Protein AF-A0A1H0CSK5-F1 (afdb_monomer)

Sequence (149 aa):
MRAISSGPFVVPRTTEGTEPEPTFLFVSLNNPTDKERTVTVILFRAPISFVCVPPTTTVPPPQPSTEAELGRATVTLVDHESFVVAFASSTPTPLFDQNDILRLVVQGGVANPNKSDGIQVSVVGRQAGTVTQEPTMFFRHKDFIETKA

Nearest PDB structures (foldseek):
  8hee-assembly1_N  TM=3.733E-01  e=8.055E-02  Foot-and-mouth disease virus
  6aks-assembly1_C  TM=3.751E-01  e=1.720E-01  Coxsackievirus A10
  4gwm-assembly1_B  TM=4.875E-01  e=1.209E+00  Homo sapiens
  1opo-assembly1_C  TM=2.390E-01  e=7.424E-01  Carnation mottle virus
  6mrl-assembly1_A  TM=2.437E-01  e=3.383E+00  Cucumber leaf spot virus

Radius of gyration: 16.84 Å; Cα contacts (8 Å, |Δi|>4): 337; chains: 1; bounding box: 35×41×45 Å

pLDDT: mean 81.16, std 14.82, range [47.88, 97.94]

Secondary structure (DSSP, 8-state):
-EEEEPPPEEPP--TT-S--PPEEEEEEEE--SSS-EEEEEEEEEEPP------TTPPPPPPPP---EEEEEEEEEE-TT-EEEEEEEE-TTS-SS-TT-EEEEEEEESBPPTTS-SSBEEEEEEEETT-SS---SEEE-GGG-EEEE-

Solvent-accessible surface area (backbone atoms only — not comparable to full-atom values): 8682 Å² total; per-residue (Å²): 114,50,27,36,28,49,63,80,41,70,41,74,76,79,87,77,84,71,84,67,80,34,48,35,40,37,38,41,38,35,25,85,41,94,51,73,37,46,34,37,42,36,38,29,38,47,60,83,80,90,71,93,67,61,98,86,57,85,77,75,80,83,73,93,66,70,64,43,82,61,48,76,50,78,50,74,39,49,55,68,35,73,52,74,50,71,51,65,19,46,84,96,67,54,62,61,55,65,85,39,35,33,32,46,36,41,30,40,42,48,29,50,51,92,47,83,71,38,33,43,43,32,39,37,33,37,68,39,88,55,90,70,82,63,65,72,36,79,43,52,41,65,66,33,44,83,45,89,107

Mean predicted aligned error: 7.84 Å

Structure (mmCIF, N/CA/C/O backbone):
data_AF-A0A1H0CSK5-F1
#
_entry.id   AF-A0A1H0CSK5-F1
#
loop_
_atom_site.group_PDB
_atom_site.id
_atom_site.type_symbol
_atom_site.label_atom_id
_atom_site.label_alt_id
_atom_site.label_comp_id
_atom_site.label_asym_id
_atom_site.label_entity_id
_atom_site.label_seq_id
_atom_site.pdbx_PDB_ins_code
_atom_site.Cartn_x
_atom_site.Cartn_y
_atom_site.Cartn_z
_atom_site.occupancy
_atom_site.B_iso_or_equiv
_atom_site.auth_seq_id
_atom_site.auth_comp_id
_atom_site.auth_asym_id
_atom_site.auth_atom_id
_atom_site.pdbx_PDB_model_num
ATOM 1 N N . MET A 1 1 ? 5.295 -2.895 18.094 1.00 72.56 1 MET A N 1
ATOM 2 C CA . MET A 1 1 ? 4.416 -2.167 17.148 1.00 72.56 1 MET A CA 1
ATOM 3 C C . MET A 1 1 ? 3.871 -3.189 16.154 1.00 72.56 1 MET A C 1
ATOM 5 O O . MET A 1 1 ? 4.610 -4.115 15.849 1.00 72.56 1 MET A O 1
ATOM 9 N N . ARG A 1 2 ? 2.600 -3.114 15.726 1.00 88.38 2 ARG A N 1
ATOM 10 C CA . ARG A 1 2 ? 2.050 -4.074 14.746 1.00 88.38 2 ARG A CA 1
ATOM 11 C C . ARG A 1 2 ? 2.480 -3.677 13.332 1.00 88.38 2 ARG A C 1
ATOM 13 O O . ARG A 1 2 ? 2.564 -2.483 13.051 1.00 88.38 2 ARG A O 1
ATOM 20 N N . ALA A 1 3 ? 2.720 -4.663 12.473 1.00 93.62 3 ALA A N 1
ATOM 21 C CA . ALA A 1 3 ? 2.954 -4.466 11.051 1.00 93.62 3 ALA A CA 1
ATOM 22 C C . ALA A 1 3 ? 2.172 -5.492 10.220 1.00 93.62 3 ALA A C 1
ATOM 24 O O . ALA A 1 3 ? 1.958 -6.627 10.651 1.00 93.62 3 ALA A O 1
ATOM 25 N N . ILE A 1 4 ? 1.738 -5.074 9.036 1.00 95.12 4 ILE A N 1
ATOM 26 C CA . ILE A 1 4 ? 1.206 -5.948 7.994 1.00 95.12 4 ILE A CA 1
ATOM 27 C C . ILE A 1 4 ? 2.013 -5.747 6.713 1.00 95.12 4 ILE A C 1
ATOM 29 O O . ILE A 1 4 ? 2.504 -4.649 6.446 1.00 95.12 4 ILE A O 1
ATOM 33 N N . SER A 1 5 ? 2.157 -6.802 5.919 1.00 94.62 5 SER A N 1
ATOM 34 C CA . SER A 1 5 ? 2.883 -6.783 4.650 1.00 94.62 5 SER A CA 1
ATOM 35 C C . SER A 1 5 ? 2.025 -7.359 3.541 1.00 94.62 5 SER A C 1
ATOM 37 O O . SER A 1 5 ? 1.334 -8.356 3.747 1.00 94.62 5 SER A O 1
ATOM 39 N N . SER A 1 6 ? 2.111 -6.777 2.350 1.00 92.81 6 SER A N 1
ATOM 40 C CA . SER A 1 6 ? 1.685 -7.474 1.141 1.00 92.81 6 SER A CA 1
ATOM 41 C C . SER A 1 6 ? 2.623 -8.661 0.879 1.00 92.81 6 SER A C 1
ATOM 43 O O . SER A 1 6 ? 3.757 -8.695 1.376 1.00 92.81 6 SER A O 1
ATOM 45 N N . GLY A 1 7 ? 2.185 -9.609 0.050 1.00 88.62 7 GLY A N 1
ATOM 46 C CA . GLY A 1 7 ? 3.131 -10.438 -0.699 1.00 88.62 7 GLY A CA 1
ATOM 47 C C . GLY A 1 7 ? 3.948 -9.591 -1.691 1.00 88.62 7 GLY A C 1
ATOM 48 O O . GLY A 1 7 ? 3.610 -8.422 -1.917 1.00 88.62 7 GLY A O 1
ATOM 49 N N . PRO A 1 8 ? 5.020 -10.149 -2.280 1.00 88.50 8 PRO A N 1
ATOM 50 C CA . PRO A 1 8 ? 5.704 -9.504 -3.393 1.00 88.50 8 PRO A CA 1
ATOM 51 C C . PRO A 1 8 ? 4.754 -9.382 -4.588 1.00 88.50 8 PRO A C 1
ATOM 53 O O . PRO A 1 8 ? 3.970 -10.294 -4.862 1.00 88.50 8 PRO A O 1
ATOM 56 N N . PHE A 1 9 ? 4.834 -8.272 -5.311 1.00 86.38 9 PHE A N 1
ATOM 57 C CA . PHE A 1 9 ? 4.005 -8.029 -6.481 1.00 86.38 9 PHE A CA 1
ATOM 58 C C . PHE A 1 9 ? 4.780 -7.333 -7.594 1.00 86.38 9 PHE A C 1
ATOM 60 O O . PHE A 1 9 ? 5.670 -6.527 -7.339 1.00 86.38 9 PHE A O 1
ATOM 67 N N . VAL A 1 10 ? 4.447 -7.667 -8.838 1.00 81.75 10 VAL A N 1
ATOM 68 C CA . VAL A 1 10 ? 5.085 -7.089 -10.026 1.00 81.75 10 VAL A CA 1
ATOM 69 C C . VAL A 1 10 ? 4.360 -5.808 -10.406 1.00 81.75 10 VAL A C 1
ATOM 71 O O . VAL A 1 10 ? 3.129 -5.761 -10.372 1.00 81.75 10 VAL A O 1
ATOM 74 N N . VAL A 1 11 ? 5.116 -4.781 -10.782 1.00 78.25 11 VAL A N 1
ATOM 75 C CA . VAL A 1 11 ? 4.556 -3.555 -11.351 1.00 78.25 11 VAL A CA 1
ATOM 76 C C . VAL A 1 11 ? 3.918 -3.878 -12.711 1.00 78.25 11 VAL A C 1
ATOM 78 O O . VAL A 1 11 ? 4.609 -4.367 -13.604 1.00 78.25 11 VAL A O 1
ATOM 81 N N . PRO A 1 12 ? 2.607 -3.656 -12.905 1.00 67.38 12 PRO A N 1
ATOM 82 C CA . PRO A 1 12 ? 1.950 -4.054 -14.147 1.00 67.38 12 PRO A CA 1
ATOM 83 C C . PRO A 1 12 ? 2.474 -3.298 -15.374 1.00 67.38 12 PRO A C 1
ATOM 85 O O . PRO A 1 12 ? 2.788 -2.111 -15.294 1.00 67.38 12 PRO A O 1
ATOM 88 N N . ARG A 1 13 ? 2.520 -3.992 -16.519 1.00 66.00 13 ARG A N 1
ATOM 89 C CA . ARG A 1 13 ? 3.034 -3.493 -17.804 1.00 66.00 13 ARG A CA 1
ATOM 90 C C . ARG A 1 13 ? 1.946 -3.517 -18.877 1.00 66.00 13 ARG A C 1
ATOM 92 O O . ARG A 1 13 ? 1.285 -4.539 -19.047 1.00 66.00 13 ARG A O 1
ATOM 99 N N . THR A 1 14 ? 1.808 -2.444 -19.655 1.00 59.34 14 THR A N 1
ATOM 100 C CA . THR A 1 14 ? 1.002 -2.460 -20.888 1.00 59.34 14 THR A CA 1
ATOM 101 C C . THR A 1 14 ? 1.697 -3.242 -21.993 1.00 59.34 14 THR A C 1
ATOM 103 O O . THR A 1 14 ? 2.873 -3.026 -22.285 1.00 59.34 14 THR A O 1
ATOM 106 N N . THR A 1 15 ? 0.944 -4.100 -22.676 1.00 54.78 15 THR A N 1
ATOM 107 C CA . THR A 1 15 ? 1.399 -4.825 -23.870 1.00 54.78 15 THR A CA 1
ATOM 108 C C . THR A 1 15 ? 1.501 -3.947 -25.120 1.00 54.78 15 THR A C 1
ATOM 110 O O . THR A 1 15 ? 2.100 -4.375 -26.099 1.00 54.78 15 THR A O 1
ATOM 113 N N . GLU A 1 16 ? 0.941 -2.731 -25.108 1.00 56.84 16 GLU A N 1
ATOM 114 C CA . GLU A 1 16 ? 0.764 -1.905 -26.315 1.00 56.84 16 GLU A CA 1
ATOM 115 C C . GLU A 1 16 ? 2.007 -1.127 -26.781 1.00 56.84 16 GLU A C 1
ATOM 117 O O . GLU A 1 16 ? 1.966 -0.498 -27.829 1.00 56.84 16 GLU A O 1
ATOM 122 N N . GLY A 1 17 ? 3.146 -1.214 -26.088 1.00 48.41 17 GLY A N 1
ATOM 123 C CA . GLY A 1 17 ? 4.458 -0.831 -26.641 1.00 48.41 17 GLY A CA 1
ATOM 124 C C . GLY A 1 17 ? 4.696 0.652 -26.977 1.00 48.41 17 GLY A C 1
ATOM 125 O O . GLY A 1 17 ? 5.840 1.017 -27.231 1.00 48.41 17 GLY A O 1
ATOM 126 N N . THR A 1 18 ? 3.684 1.520 -26.940 1.00 52.47 18 THR A N 1
ATOM 127 C CA . THR A 1 18 ? 3.817 2.962 -27.195 1.00 52.47 18 THR A CA 1
ATOM 128 C C . THR A 1 18 ? 3.395 3.762 -25.958 1.00 52.47 18 THR A C 1
ATOM 130 O O . THR A 1 18 ? 2.243 4.161 -25.863 1.00 52.47 18 THR A O 1
ATOM 133 N N . GLU A 1 19 ? 4.350 3.915 -25.024 1.00 54.66 19 GLU A N 1
ATOM 134 C CA . GLU A 1 19 ? 4.437 4.819 -23.844 1.00 54.66 19 GLU A CA 1
ATOM 135 C C . GLU A 1 19 ? 3.168 5.043 -22.995 1.00 54.66 19 GLU A C 1
ATOM 137 O O . GLU A 1 19 ? 2.199 5.657 -23.446 1.00 54.66 19 GLU A O 1
ATOM 142 N N . PRO A 1 20 ? 3.198 4.647 -21.706 1.00 53.75 20 PRO A N 1
ATOM 143 C CA . PRO A 1 20 ? 3.413 5.686 -20.680 1.00 53.75 20 PRO A CA 1
ATOM 144 C C . PRO A 1 20 ? 4.179 5.261 -19.399 1.00 53.75 20 PRO A C 1
ATOM 146 O O . PRO A 1 20 ? 3.908 4.213 -18.806 1.00 53.75 20 PRO A O 1
ATOM 149 N N . GLU A 1 21 ? 5.021 6.166 -18.889 1.00 55.31 21 GLU A N 1
ATOM 150 C CA . GLU A 1 21 ? 5.281 6.391 -17.448 1.00 55.31 21 GLU A CA 1
ATOM 151 C C . GLU A 1 21 ? 4.447 7.616 -16.984 1.00 55.31 21 GLU A C 1
ATOM 153 O O . GLU A 1 21 ? 4.158 8.465 -17.832 1.00 55.31 21 GLU A O 1
ATOM 158 N N . PRO A 1 22 ? 4.042 7.830 -15.707 1.00 55.00 22 PRO A N 1
ATOM 159 C CA . PRO A 1 22 ? 4.441 7.174 -14.453 1.00 55.00 22 PRO A CA 1
ATOM 160 C C . PRO A 1 22 ? 3.472 6.105 -13.915 1.00 55.00 22 PRO A C 1
ATOM 162 O O . PRO A 1 22 ? 2.256 6.178 -14.093 1.00 55.00 22 PRO A O 1
ATOM 165 N N . THR A 1 23 ? 3.990 5.145 -13.150 1.00 72.12 23 THR A N 1
ATOM 166 C CA . THR A 1 23 ? 3.155 4.187 -12.409 1.00 72.12 23 THR A CA 1
ATOM 167 C C . THR A 1 23 ? 2.886 4.705 -11.000 1.00 72.12 23 THR A C 1
ATOM 169 O O . THR A 1 23 ? 3.806 5.070 -10.266 1.00 72.12 23 THR A O 1
ATOM 172 N N . PHE A 1 24 ? 1.610 4.745 -10.626 1.00 79.94 24 PHE A N 1
ATOM 173 C CA . PHE A 1 24 ? 1.147 5.119 -9.298 1.00 79.94 24 PHE A CA 1
ATOM 174 C C . PHE A 1 24 ? 0.759 3.873 -8.508 1.00 79.94 24 PHE A C 1
ATOM 176 O O . PHE A 1 24 ? 0.003 3.024 -8.986 1.00 79.94 24 PHE A O 1
ATOM 183 N N . LEU A 1 25 ? 1.215 3.808 -7.263 1.00 87.38 25 LEU A N 1
ATOM 184 C CA . LEU A 1 25 ? 0.648 2.924 -6.253 1.00 87.38 25 LEU A CA 1
ATOM 185 C C . LEU A 1 25 ? -0.133 3.778 -5.266 1.00 87.38 25 LEU A C 1
ATOM 187 O O . LEU A 1 25 ? 0.450 4.565 -4.519 1.00 87.38 25 LEU A O 1
ATOM 191 N N . PHE A 1 26 ? -1.452 3.626 -5.276 1.00 90.56 26 PHE A N 1
ATOM 192 C CA . PHE A 1 26 ? -2.334 4.266 -4.312 1.00 90.56 26 PHE A CA 1
ATOM 193 C C . PHE A 1 26 ? -2.559 3.319 -3.144 1.00 90.56 26 PHE A C 1
ATOM 195 O O . PHE A 1 26 ? -3.059 2.211 -3.324 1.00 90.56 26 PHE A O 1
ATOM 202 N N . VAL A 1 27 ? -2.202 3.763 -1.948 1.00 94.75 27 VAL A N 1
ATOM 203 C CA . VAL A 1 27 ? -2.471 3.074 -0.691 1.00 94.75 27 VAL A CA 1
ATOM 204 C C . VAL A 1 27 ? -3.588 3.831 0.006 1.00 94.75 27 VAL A C 1
ATOM 206 O O . VAL A 1 27 ? -3.370 4.908 0.563 1.00 94.75 27 VAL A O 1
ATOM 209 N N . SER A 1 28 ? -4.796 3.286 -0.059 1.00 95.94 28 SER A N 1
ATOM 210 C CA . SER A 1 28 ? -5.955 3.840 0.630 1.00 95.94 28 SER A CA 1
ATOM 211 C C . SER A 1 28 ? -5.989 3.325 2.062 1.00 95.94 28 SER A C 1
ATOM 213 O O . SER A 1 28 ? -5.945 2.117 2.308 1.00 95.94 28 SER A O 1
ATOM 215 N N . LEU A 1 29 ? -6.075 4.261 2.996 1.00 97.25 29 LEU A N 1
ATOM 216 C CA . LEU A 1 29 ? -6.146 4.055 4.432 1.00 97.25 29 LEU A CA 1
ATOM 217 C C . LEU A 1 29 ? -7.528 4.497 4.899 1.00 97.25 29 LEU A C 1
ATOM 219 O O . LEU A 1 29 ? -7.966 5.592 4.558 1.00 97.25 29 LEU A O 1
ATOM 223 N N . ASN A 1 30 ? -8.203 3.667 5.682 1.00 97.06 30 ASN A N 1
ATOM 224 C CA . ASN A 1 30 ? -9.490 4.004 6.281 1.00 97.06 30 ASN A CA 1
ATOM 225 C C . ASN A 1 30 ? -9.436 3.713 7.780 1.00 97.06 30 ASN A C 1
ATOM 227 O O . ASN A 1 30 ? -9.064 2.603 8.167 1.00 97.06 30 ASN A O 1
ATOM 231 N N . ASN A 1 31 ? -9.798 4.681 8.618 1.00 96.75 31 ASN A N 1
ATOM 232 C CA . ASN A 1 31 ? -9.911 4.497 10.059 1.00 96.75 31 ASN A CA 1
ATOM 233 C C . ASN A 1 31 ? -11.385 4.314 10.452 1.00 96.75 31 ASN A C 1
ATOM 235 O O . ASN A 1 31 ? -12.059 5.297 10.723 1.00 96.75 31 ASN A O 1
ATOM 239 N N . PRO A 1 32 ? -11.910 3.081 10.541 1.00 94.88 32 PRO A N 1
ATOM 240 C CA . PRO A 1 32 ? -13.307 2.849 10.916 1.00 94.88 32 PRO A CA 1
ATOM 241 C C . PRO A 1 32 ? -13.568 2.997 12.427 1.00 94.88 32 PRO A C 1
ATOM 243 O O . PRO A 1 32 ? -14.612 2.563 12.909 1.00 94.88 32 PRO A O 1
ATOM 246 N N . THR A 1 33 ? -12.592 3.479 13.203 1.00 93.88 33 THR A N 1
ATOM 247 C CA . THR A 1 33 ? -12.649 3.503 14.670 1.00 93.88 33 THR A CA 1
ATOM 248 C C . THR A 1 33 ? -12.898 4.912 15.195 1.00 93.88 33 THR A C 1
ATOM 250 O O . THR A 1 33 ? -12.547 5.887 14.543 1.00 93.88 33 THR A O 1
ATOM 253 N N . ASP A 1 34 ? -13.405 5.017 16.424 1.00 95.25 34 ASP A N 1
ATOM 254 C CA . ASP A 1 34 ? -13.634 6.299 17.114 1.00 95.25 34 ASP A CA 1
ATOM 255 C C . ASP A 1 34 ? -12.361 6.866 17.778 1.00 95.25 34 ASP A C 1
ATOM 257 O O . ASP A 1 34 ? -12.422 7.622 18.748 1.00 95.25 34 ASP A O 1
ATOM 261 N N . LYS A 1 35 ? -11.178 6.411 17.351 1.00 94.50 35 LYS A N 1
ATOM 262 C CA . LYS A 1 35 ? -9.892 6.800 17.940 1.00 94.50 35 LYS A CA 1
ATOM 263 C C . LYS A 1 35 ? -8.928 7.223 16.855 1.00 94.50 35 LYS A C 1
ATOM 265 O O . LYS A 1 35 ? -8.826 6.560 15.828 1.00 94.50 35 LYS A O 1
ATOM 270 N N . GLU A 1 36 ? -8.144 8.250 17.151 1.00 96.38 36 GLU A N 1
ATOM 271 C CA . GLU A 1 36 ? -7.012 8.633 16.317 1.00 96.38 36 GLU A CA 1
ATOM 272 C C . GLU A 1 36 ? -5.985 7.494 16.248 1.00 96.38 36 GLU A C 1
ATOM 274 O O . GLU A 1 36 ? -5.658 6.849 17.256 1.00 96.38 36 GLU A O 1
ATOM 279 N N . ARG A 1 37 ? -5.479 7.225 15.042 1.00 95.94 37 ARG A N 1
ATOM 280 C CA . ARG A 1 37 ? -4.476 6.188 14.792 1.00 95.94 37 ARG A CA 1
ATOM 281 C C . ARG A 1 37 ? -3.416 6.704 13.825 1.00 95.94 37 ARG A C 1
ATOM 283 O O . ARG A 1 37 ? -3.730 7.253 12.775 1.00 95.94 37 ARG A O 1
ATOM 290 N N . THR A 1 38 ? -2.154 6.435 14.142 1.00 97.44 38 THR A N 1
ATOM 291 C CA . THR A 1 38 ? -1.022 6.717 13.250 1.00 97.44 38 THR A CA 1
ATOM 292 C C . THR A 1 38 ? -0.528 5.435 12.602 1.00 97.44 38 THR A C 1
ATOM 294 O O . THR A 1 38 ? -0.315 4.428 13.286 1.00 97.44 38 THR A O 1
ATOM 297 N N . VAL A 1 39 ? -0.308 5.478 11.291 1.00 97.12 39 VAL A N 1
ATOM 298 C CA . VAL A 1 39 ? 0.334 4.408 10.526 1.00 97.12 39 VAL A CA 1
ATOM 299 C C . VAL A 1 39 ? 1.505 4.936 9.715 1.00 97.12 39 VAL A C 1
ATOM 301 O O . VAL A 1 39 ? 1.503 6.075 9.256 1.00 97.12 39 VAL A O 1
ATOM 304 N N . THR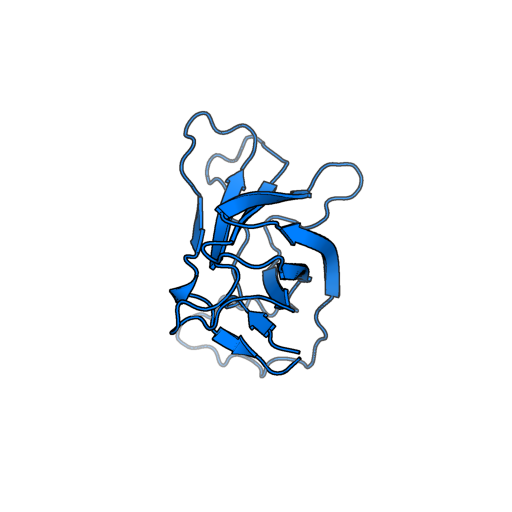 A 1 40 ? 2.487 4.070 9.507 1.00 97.94 40 THR A N 1
ATOM 305 C CA . THR A 1 40 ? 3.608 4.305 8.601 1.00 97.94 40 THR A CA 1
ATOM 306 C C . THR A 1 40 ? 3.498 3.334 7.439 1.00 97.94 40 THR A C 1
ATOM 308 O O . THR A 1 40 ? 3.500 2.122 7.642 1.00 97.94 40 THR A O 1
ATOM 311 N N . VAL A 1 41 ? 3.404 3.862 6.226 1.00 97.44 41 VAL A N 1
ATOM 312 C CA . VAL A 1 41 ? 3.392 3.113 4.970 1.00 97.44 41 VAL A CA 1
ATOM 313 C C . VAL A 1 41 ? 4.796 3.152 4.380 1.00 97.44 41 VAL A C 1
ATOM 315 O O . VAL A 1 41 ? 5.360 4.231 4.216 1.00 97.44 41 VAL A O 1
ATOM 318 N N . ILE A 1 42 ? 5.359 1.990 4.066 1.00 96.06 42 ILE A N 1
ATOM 319 C CA . ILE A 1 42 ? 6.720 1.840 3.549 1.00 96.06 42 ILE A CA 1
ATOM 320 C C . ILE A 1 42 ? 6.677 0.952 2.310 1.00 96.06 42 ILE A C 1
ATOM 322 O O . ILE A 1 42 ? 6.117 -0.146 2.343 1.00 96.06 42 ILE A O 1
ATOM 326 N N . LEU A 1 43 ? 7.272 1.425 1.222 1.00 94.31 43 LEU A N 1
ATOM 327 C CA . LEU A 1 43 ? 7.404 0.683 -0.023 1.00 94.31 43 LEU A CA 1
ATOM 328 C C . LEU A 1 43 ? 8.836 0.169 -0.155 1.00 94.31 43 LEU A C 1
ATOM 330 O O . LEU A 1 43 ? 9.784 0.949 -0.080 1.00 94.31 43 LEU A O 1
ATOM 334 N N . PHE A 1 44 ? 8.980 -1.130 -0.389 1.00 93.38 44 PHE A N 1
ATOM 335 C CA . PHE A 1 44 ? 10.259 -1.785 -0.621 1.00 93.38 44 PHE A CA 1
ATOM 336 C C . PHE A 1 44 ? 10.347 -2.321 -2.046 1.00 93.38 44 PHE A C 1
ATOM 338 O O . PHE A 1 44 ? 9.368 -2.846 -2.581 1.00 93.38 44 PHE A O 1
ATOM 345 N N . ARG A 1 45 ? 11.548 -2.261 -2.619 1.00 90.31 45 ARG A N 1
ATOM 346 C CA . ARG A 1 45 ? 11.965 -3.078 -3.755 1.00 90.31 45 ARG A CA 1
ATOM 347 C C . ARG A 1 45 ? 12.475 -4.405 -3.214 1.00 90.31 45 ARG A C 1
ATOM 349 O O . ARG A 1 45 ? 13.478 -4.440 -2.497 1.00 90.31 45 ARG A O 1
ATOM 356 N N . ALA A 1 46 ? 11.771 -5.481 -3.541 1.00 84.19 46 ALA A N 1
ATOM 357 C CA . ALA A 1 46 ? 12.216 -6.830 -3.252 1.00 84.19 46 ALA A CA 1
ATOM 358 C C . ALA A 1 46 ? 13.431 -7.160 -4.126 1.00 84.19 46 ALA A C 1
ATOM 360 O O . ALA A 1 46 ? 13.481 -6.763 -5.295 1.00 84.19 46 ALA A O 1
ATOM 361 N N . PRO A 1 47 ? 14.423 -7.881 -3.596 1.00 76.69 47 PRO A N 1
ATOM 362 C CA . PRO A 1 47 ? 15.556 -8.259 -4.403 1.00 76.69 47 PRO A CA 1
ATOM 363 C C . PRO A 1 47 ? 15.138 -9.295 -5.450 1.00 76.69 47 PRO A C 1
ATOM 365 O O . PRO A 1 47 ? 14.464 -10.285 -5.159 1.00 76.69 47 PRO A O 1
ATOM 368 N N . ILE A 1 48 ? 15.517 -9.047 -6.698 1.00 67.56 48 ILE A N 1
ATOM 369 C CA . ILE A 1 48 ? 15.026 -9.826 -7.829 1.00 67.56 48 ILE A CA 1
ATOM 370 C C . ILE A 1 48 ? 15.846 -11.110 -7.994 1.00 67.56 48 ILE A C 1
ATOM 372 O O . ILE A 1 48 ? 17.072 -11.103 -8.049 1.00 67.56 48 ILE A O 1
ATOM 376 N N . SER A 1 49 ? 15.136 -12.221 -8.174 1.00 56.09 49 SER A N 1
ATOM 377 C CA . SER A 1 49 ? 15.604 -13.395 -8.914 1.00 56.09 49 SER A CA 1
ATOM 378 C C . SER A 1 49 ? 14.492 -13.795 -9.886 1.00 56.09 49 SER A C 1
ATOM 380 O O . SER A 1 49 ? 13.769 -14.761 -9.657 1.00 56.09 49 SER A O 1
ATOM 382 N N . PHE A 1 50 ? 14.278 -13.004 -10.944 1.00 58.31 50 PHE A N 1
ATOM 383 C CA . PHE A 1 50 ? 13.364 -13.393 -12.015 1.00 58.31 50 PHE A CA 1
ATOM 384 C C . PHE A 1 50 ? 14.048 -14.480 -12.839 1.00 58.31 50 PHE A C 1
ATOM 386 O O . PHE A 1 50 ? 15.009 -14.215 -13.560 1.00 58.31 50 PHE A O 1
ATOM 393 N N . VAL A 1 51 ? 13.571 -15.714 -12.707 1.00 61.88 51 VAL A N 1
ATOM 394 C CA . VAL A 1 51 ? 14.071 -16.846 -13.486 1.00 61.88 51 VAL A CA 1
ATOM 395 C C . VAL A 1 51 ? 12.921 -17.378 -14.324 1.00 61.88 51 VAL A C 1
ATOM 397 O O . VAL A 1 51 ? 11.996 -18.001 -13.807 1.00 61.88 51 VAL A O 1
ATOM 400 N N . CYS A 1 52 ? 12.978 -17.138 -15.633 1.00 61.03 52 CYS A N 1
ATOM 401 C CA . CYS A 1 52 ? 12.119 -17.840 -16.577 1.00 61.03 52 CYS A CA 1
ATOM 402 C C . CYS A 1 52 ? 12.719 -19.235 -16.778 1.00 61.03 52 CYS A C 1
ATOM 404 O O . CYS A 1 52 ? 13.696 -19.390 -17.510 1.00 61.03 52 CYS A O 1
ATOM 406 N N . VAL A 1 53 ? 12.205 -20.228 -16.051 1.00 65.44 53 VAL A N 1
ATOM 407 C CA . VAL A 1 53 ? 12.717 -21.601 -16.121 1.00 65.44 53 VAL A CA 1
ATOM 408 C C . VAL A 1 53 ? 11.932 -22.425 -17.143 1.00 65.44 53 VAL A C 1
ATOM 410 O O . VAL A 1 53 ? 10.722 -22.596 -16.981 1.00 65.44 53 VAL A O 1
ATOM 413 N N . PRO A 1 54 ? 12.595 -22.989 -18.170 1.00 74.62 54 PRO A N 1
ATOM 414 C CA . PRO A 1 54 ? 12.034 -24.085 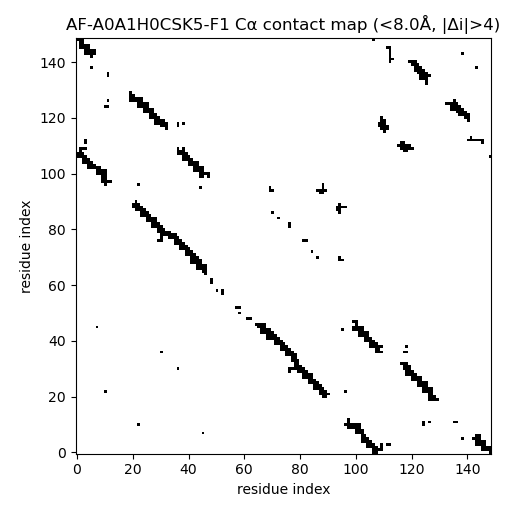-18.946 1.00 74.62 54 PRO A CA 1
ATOM 415 C C . PRO A 1 54 ? 11.679 -25.282 -18.040 1.00 74.62 54 PRO A C 1
ATOM 417 O O . PRO A 1 54 ? 12.308 -25.461 -16.993 1.00 74.62 54 PRO A O 1
ATOM 420 N N . PRO A 1 55 ? 10.747 -26.164 -18.451 1.00 72.94 55 PRO A N 1
ATOM 421 C CA . PRO A 1 55 ? 10.227 -27.252 -17.609 1.00 72.94 55 PRO A CA 1
ATOM 422 C C . PRO A 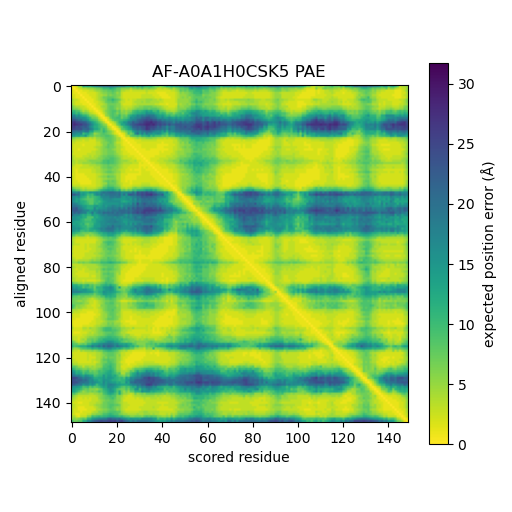1 55 ? 11.281 -28.222 -17.052 1.00 72.94 55 PRO A C 1
ATOM 424 O O . PRO A 1 55 ? 11.009 -28.947 -16.102 1.00 72.94 55 PRO A O 1
ATOM 427 N N . THR A 1 56 ? 12.468 -28.275 -17.657 1.00 73.50 56 THR A N 1
ATOM 428 C CA . THR A 1 56 ? 13.521 -29.254 -17.352 1.00 73.50 56 THR A CA 1
ATOM 429 C C . THR A 1 56 ? 14.748 -28.657 -16.666 1.00 73.50 56 THR A C 1
ATOM 431 O O . THR A 1 56 ? 15.744 -29.356 -16.495 1.00 73.50 56 THR A O 1
ATOM 434 N N . THR A 1 57 ? 14.731 -27.376 -16.288 1.00 70.25 57 THR A N 1
ATOM 435 C CA . THR A 1 57 ? 15.926 -26.700 -15.761 1.00 70.25 57 THR A CA 1
ATOM 436 C C . THR A 1 57 ? 15.871 -26.557 -14.241 1.00 70.25 57 THR A C 1
ATOM 438 O O . THR A 1 57 ? 14.889 -26.082 -13.677 1.00 70.25 57 THR A O 1
ATOM 441 N N . THR A 1 58 ? 16.948 -26.945 -13.559 1.00 67.81 58 THR A N 1
ATOM 442 C CA . THR A 1 58 ? 17.141 -26.688 -12.126 1.00 67.81 58 THR A CA 1
ATOM 443 C C . THR A 1 58 ? 17.346 -25.194 -11.878 1.00 67.81 58 THR A C 1
ATOM 445 O O . THR A 1 58 ? 18.308 -24.613 -12.381 1.00 67.81 58 THR A O 1
ATOM 448 N N . VAL A 1 59 ? 16.456 -24.581 -11.092 1.00 70.38 59 VAL A N 1
ATOM 449 C CA . VAL A 1 59 ? 16.587 -23.188 -10.641 1.00 70.38 59 VAL A CA 1
ATOM 450 C C . VAL A 1 59 ? 17.735 -23.119 -9.626 1.00 70.38 59 VAL A C 1
ATOM 452 O O . VAL A 1 59 ? 17.700 -23.868 -8.644 1.00 70.38 59 VAL A O 1
ATOM 455 N N . PRO A 1 60 ? 18.759 -22.270 -9.826 1.00 65.75 60 PRO A N 1
ATOM 456 C CA . PRO A 1 60 ? 19.785 -22.075 -8.811 1.00 65.75 60 PRO A CA 1
ATOM 457 C C . PRO A 1 60 ? 19.151 -21.530 -7.520 1.00 65.75 60 PRO A C 1
ATOM 459 O O . PRO A 1 60 ? 18.160 -20.800 -7.584 1.00 65.75 60 PRO A O 1
ATOM 462 N N . PRO A 1 61 ? 19.692 -21.874 -6.339 1.00 68.31 61 PRO A N 1
ATOM 463 C CA . PRO A 1 61 ? 19.155 -21.379 -5.081 1.00 68.31 61 PRO A CA 1
ATOM 464 C C . PRO A 1 61 ? 19.174 -19.840 -5.057 1.00 68.31 61 PRO A C 1
ATOM 466 O O . PRO A 1 61 ? 20.124 -19.240 -5.573 1.00 68.31 61 PRO A O 1
ATOM 469 N N . PRO A 1 62 ? 18.151 -19.196 -4.462 1.00 65.94 62 PRO A N 1
ATOM 470 C CA . PRO A 1 62 ? 18.092 -17.744 -4.385 1.00 65.94 62 PRO A CA 1
ATOM 471 C C . PRO A 1 62 ? 19.342 -17.203 -3.687 1.00 65.94 62 PRO A C 1
ATOM 473 O O . PRO A 1 62 ? 19.719 -17.685 -2.616 1.00 65.94 62 PRO A O 1
ATOM 476 N N . GLN A 1 63 ? 19.993 -16.204 -4.287 1.00 62.28 63 GLN A N 1
ATOM 477 C CA . GLN A 1 63 ? 21.115 -15.533 -3.639 1.00 62.28 63 GLN A CA 1
ATOM 478 C C . GLN A 1 63 ? 20.607 -14.575 -2.550 1.00 62.28 63 GLN A C 1
ATOM 480 O O . GLN A 1 63 ? 19.613 -13.870 -2.764 1.00 62.28 63 GLN A O 1
ATOM 485 N N . PRO A 1 64 ? 21.281 -14.519 -1.384 1.00 63.16 64 PRO A N 1
ATOM 486 C CA . PRO A 1 64 ? 20.923 -13.595 -0.322 1.00 63.16 64 PRO A CA 1
ATOM 487 C C . PRO A 1 64 ? 21.058 -12.169 -0.837 1.00 63.16 64 PRO A C 1
ATOM 489 O O . PRO A 1 64 ? 22.090 -11.760 -1.365 1.00 63.16 64 PRO A O 1
ATOM 492 N N . SER A 1 65 ? 19.978 -11.425 -0.703 1.00 69.44 65 SER A N 1
ATOM 493 C CA . SER A 1 65 ? 19.850 -10.089 -1.245 1.00 69.44 65 SER A CA 1
ATOM 494 C C . SER A 1 65 ? 18.927 -9.300 -0.326 1.00 69.44 65 SER A C 1
ATOM 496 O O . SER A 1 65 ? 18.032 -9.856 0.314 1.00 69.44 65 SER A O 1
ATOM 498 N N . THR A 1 66 ? 19.228 -8.018 -0.158 1.00 75.50 66 THR A N 1
ATOM 499 C CA . THR A 1 66 ? 18.514 -7.142 0.770 1.00 75.50 66 THR A CA 1
ATOM 500 C C . THR A 1 66 ? 17.493 -6.321 0.012 1.00 75.50 66 THR A C 1
ATOM 502 O O . THR A 1 66 ? 17.771 -5.827 -1.080 1.00 75.50 66 THR A O 1
ATOM 505 N N . GLU A 1 67 ? 16.321 -6.152 0.607 1.00 84.62 67 GLU A N 1
ATOM 506 C CA . GLU A 1 67 ? 15.329 -5.214 0.099 1.00 84.62 67 GLU A CA 1
ATOM 507 C C . GLU A 1 67 ? 15.844 -3.778 0.200 1.00 84.62 67 GLU A C 1
ATOM 509 O O . GLU A 1 67 ? 16.548 -3.427 1.151 1.00 84.62 67 GLU A O 1
ATOM 514 N N . ALA A 1 68 ? 15.467 -2.943 -0.764 1.00 89.31 68 ALA A N 1
ATOM 515 C CA . ALA A 1 68 ? 15.744 -1.513 -0.724 1.00 89.31 68 ALA A CA 1
ATOM 516 C C . ALA A 1 68 ? 14.460 -0.754 -0.373 1.00 89.31 68 ALA A C 1
ATOM 518 O O . ALA A 1 68 ? 13.437 -0.939 -1.031 1.00 89.31 68 ALA A O 1
ATOM 519 N N . GLU A 1 69 ? 14.495 0.098 0.654 1.00 92.50 69 GLU A N 1
ATOM 520 C CA . GLU A 1 69 ? 13.392 1.027 0.918 1.00 92.50 69 GLU A CA 1
ATOM 521 C C . GLU A 1 69 ? 13.346 2.059 -0.211 1.00 92.50 69 GLU A C 1
ATOM 523 O O . GLU A 1 69 ? 14.338 2.731 -0.488 1.00 92.50 69 GLU A O 1
ATOM 528 N N . LEU A 1 70 ? 12.196 2.166 -0.866 1.00 90.81 70 LEU A N 1
ATOM 529 C CA . LEU A 1 70 ? 11.971 3.131 -1.933 1.00 90.81 70 LEU A CA 1
ATOM 530 C C . LEU A 1 70 ? 11.338 4.406 -1.385 1.00 90.81 70 LEU A C 1
ATOM 532 O O . LEU A 1 70 ? 11.751 5.503 -1.738 1.00 90.81 70 LEU A O 1
ATOM 536 N N . GLY A 1 71 ? 10.359 4.279 -0.488 1.00 92.00 71 GLY A N 1
ATOM 537 C CA . GLY A 1 71 ? 9.688 5.437 0.088 1.00 92.00 71 GLY A CA 1
ATOM 538 C C . GLY A 1 71 ? 8.936 5.127 1.371 1.00 92.00 71 GLY A C 1
ATOM 539 O O . GLY A 1 71 ? 8.565 3.982 1.637 1.00 92.00 71 GLY A O 1
ATOM 540 N N . ARG A 1 72 ? 8.671 6.187 2.140 1.00 95.69 72 ARG A N 1
ATOM 541 C CA . ARG A 1 72 ? 7.911 6.141 3.390 1.00 95.69 72 ARG A CA 1
ATOM 542 C C . ARG A 1 72 ? 6.962 7.319 3.533 1.00 95.69 72 ARG A C 1
ATOM 544 O O . ARG A 1 72 ? 7.298 8.441 3.163 1.00 95.69 72 ARG A O 1
ATOM 551 N N . ALA A 1 73 ? 5.812 7.068 4.141 1.00 96.69 73 ALA A N 1
ATOM 552 C CA . ALA A 1 73 ? 4.860 8.093 4.538 1.00 96.69 73 ALA A CA 1
ATOM 553 C C . ALA A 1 73 ? 4.250 7.731 5.893 1.00 96.69 73 ALA A C 1
ATOM 555 O O . ALA A 1 73 ? 3.774 6.612 6.078 1.00 96.69 73 ALA A O 1
ATOM 556 N N . THR A 1 74 ? 4.240 8.677 6.827 1.00 97.75 74 THR A N 1
ATOM 557 C CA . THR A 1 74 ? 3.548 8.529 8.112 1.00 97.75 74 THR A CA 1
ATOM 558 C C . THR A 1 74 ? 2.301 9.392 8.087 1.00 97.75 74 THR A C 1
ATOM 560 O O . THR A 1 74 ? 2.385 10.581 7.787 1.00 97.75 74 THR A O 1
ATOM 563 N N . VAL A 1 75 ? 1.157 8.794 8.399 1.00 97.25 75 VAL A N 1
ATOM 564 C CA . VAL A 1 75 ? -0.144 9.463 8.378 1.00 97.25 75 VAL A CA 1
ATOM 565 C C . VAL A 1 75 ? -0.853 9.194 9.697 1.00 97.25 75 VAL A C 1
ATOM 567 O O . VAL A 1 75 ? -0.900 8.054 10.163 1.00 97.25 75 VAL A O 1
ATOM 570 N N . THR A 1 76 ? -1.408 10.245 10.289 1.00 97.81 76 THR A N 1
ATOM 571 C CA . THR A 1 76 ? -2.324 10.155 11.428 1.00 97.81 76 THR A CA 1
ATOM 572 C C . THR A 1 76 ? -3.728 10.411 10.910 1.00 97.81 76 THR A C 1
ATOM 574 O O . THR A 1 76 ? -3.949 11.447 10.294 1.00 97.81 76 THR A O 1
ATOM 577 N N . LEU A 1 77 ? -4.634 9.456 11.124 1.00 97.19 77 LEU A N 1
ATOM 578 C CA . LEU A 1 77 ? -6.037 9.562 10.736 1.00 97.19 77 LEU A CA 1
ATOM 579 C C . LEU A 1 77 ? -6.887 9.753 11.992 1.00 97.19 77 LEU A C 1
ATOM 581 O O . LEU A 1 77 ? -6.741 8.985 12.954 1.00 97.19 77 LEU A O 1
ATOM 585 N N . VAL A 1 78 ? -7.786 10.736 11.963 1.00 96.31 78 VAL A N 1
ATOM 586 C CA . VAL A 1 78 ? -8.811 10.920 13.003 1.00 96.31 78 VAL A CA 1
ATOM 587 C C . VAL A 1 78 ? -9.953 9.910 12.820 1.00 96.31 78 VAL A C 1
ATOM 589 O O . VAL A 1 78 ? -9.857 8.988 12.003 1.00 96.31 78 VAL A O 1
ATOM 592 N N . ASP A 1 79 ? -10.993 10.000 13.644 1.00 94.56 79 ASP A N 1
ATOM 593 C CA . ASP A 1 79 ? -12.119 9.072 13.618 1.00 94.56 79 ASP A CA 1
ATOM 594 C C . ASP A 1 79 ? -12.876 9.112 12.283 1.00 94.56 79 ASP A C 1
ATOM 596 O O .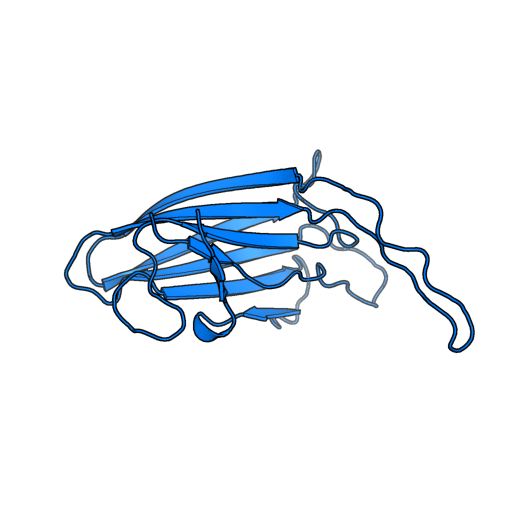 ASP A 1 79 ? -13.179 10.174 11.745 1.00 94.56 79 ASP A O 1
ATOM 600 N N . HIS A 1 80 ? -13.168 7.929 11.733 1.00 94.75 80 HIS A N 1
ATOM 601 C CA . HIS A 1 80 ? -13.916 7.743 10.476 1.00 94.75 80 HIS A CA 1
ATOM 602 C C . HIS A 1 80 ? -13.309 8.428 9.238 1.00 94.75 80 HIS A C 1
ATOM 604 O O . HIS A 1 80 ? -13.986 8.610 8.225 1.00 94.75 80 HIS A O 1
ATOM 610 N N . GLU A 1 81 ? -12.022 8.778 9.287 1.00 96.88 81 GLU A N 1
ATOM 611 C CA . GLU A 1 81 ? -11.309 9.407 8.178 1.00 96.88 81 GLU A CA 1
ATOM 612 C C . GLU A 1 81 ? -10.802 8.378 7.153 1.00 96.88 81 GLU A C 1
ATOM 614 O O . GLU A 1 81 ? -10.399 7.258 7.485 1.00 96.88 81 GLU A O 1
ATOM 619 N N . SER A 1 82 ? -10.771 8.788 5.883 1.00 96.25 82 SER A N 1
ATOM 620 C CA . SER A 1 82 ? -10.086 8.084 4.799 1.00 96.25 82 SER A CA 1
ATOM 621 C C . SER A 1 82 ? -8.996 8.962 4.191 1.00 96.25 82 SER A C 1
ATOM 623 O O . SER A 1 82 ? -9.218 10.138 3.912 1.00 96.25 82 SER A O 1
ATOM 625 N N . PHE A 1 83 ? -7.833 8.374 3.926 1.00 96.12 83 PHE A N 1
ATOM 626 C CA . PHE A 1 83 ? -6.678 9.054 3.346 1.00 96.12 83 PHE A CA 1
ATOM 627 C C . PHE A 1 83 ? -6.033 8.190 2.260 1.00 96.12 83 PHE A C 1
ATOM 629 O O . PHE A 1 83 ? -6.105 6.963 2.308 1.00 96.12 83 PHE A O 1
ATOM 636 N N . VAL A 1 84 ? -5.376 8.807 1.276 1.00 95.25 84 VAL A N 1
ATOM 637 C CA . VAL A 1 84 ? -4.659 8.082 0.218 1.00 95.25 84 VAL A CA 1
ATOM 638 C C . VAL A 1 84 ? -3.210 8.539 0.168 1.00 95.25 84 VAL A C 1
ATOM 640 O O . VAL A 1 84 ? -2.926 9.712 -0.056 1.00 95.25 84 VAL A O 1
ATOM 643 N N . VAL A 1 85 ? -2.289 7.592 0.327 1.00 94.19 85 VAL A N 1
ATOM 644 C CA . VAL A 1 85 ? -0.865 7.793 0.042 1.00 94.19 85 VAL A CA 1
ATOM 645 C C . VAL A 1 85 ? -0.605 7.357 -1.395 1.00 94.19 85 VAL A C 1
ATOM 647 O O . VAL A 1 85 ? -0.967 6.246 -1.774 1.00 94.19 85 VAL A O 1
ATOM 650 N N . ALA A 1 86 ? 0.029 8.209 -2.194 1.00 90.31 86 ALA A N 1
ATOM 651 C CA . ALA A 1 86 ? 0.431 7.873 -3.555 1.00 90.31 86 ALA A CA 1
ATOM 652 C C . ALA A 1 86 ? 1.957 7.769 -3.642 1.00 90.31 86 ALA A C 1
ATOM 654 O O . ALA A 1 86 ? 2.660 8.744 -3.380 1.00 90.31 86 ALA A O 1
ATOM 655 N N . PHE A 1 87 ? 2.465 6.608 -4.051 1.00 88.81 87 PHE A N 1
ATOM 656 C CA . PHE A 1 87 ? 3.847 6.469 -4.503 1.00 88.81 87 PHE A CA 1
ATOM 657 C C . PHE A 1 87 ? 3.861 6.615 -6.018 1.00 88.81 87 PHE A C 1
ATOM 659 O O . PHE A 1 87 ? 3.324 5.768 -6.733 1.00 88.81 87 PHE A O 1
ATOM 666 N N . ALA A 1 88 ? 4.431 7.717 -6.492 1.00 82.12 88 ALA A N 1
ATOM 667 C CA . ALA A 1 88 ? 4.543 8.021 -7.907 1.00 82.12 88 ALA A CA 1
ATOM 668 C C . ALA A 1 88 ? 5.964 7.733 -8.380 1.00 82.12 88 ALA A C 1
ATOM 670 O O . ALA A 1 88 ? 6.931 8.198 -7.776 1.00 82.12 88 ALA A O 1
ATOM 671 N N . SER A 1 89 ? 6.084 7.000 -9.480 1.00 75.25 89 SER A N 1
ATOM 672 C CA . SER A 1 89 ? 7.356 6.841 -10.167 1.00 75.25 89 SER A CA 1
ATOM 673 C C . SER A 1 89 ? 7.438 7.814 -11.340 1.00 75.25 89 SER A C 1
ATOM 675 O O . SER A 1 89 ? 7.017 7.478 -12.439 1.00 75.25 89 SER A O 1
ATOM 677 N N . SER A 1 90 ? 7.895 9.046 -11.092 1.00 67.38 90 SER A N 1
ATOM 678 C CA . SER A 1 90 ? 8.039 10.090 -12.118 1.00 67.38 90 SER A CA 1
ATOM 679 C C . SER A 1 90 ? 9.503 10.412 -12.420 1.00 67.38 90 SER A C 1
ATOM 681 O O . SER A 1 90 ? 10.347 10.419 -11.525 1.00 67.38 90 SER A O 1
ATOM 683 N N . THR A 1 91 ? 9.795 10.764 -13.670 1.00 58.94 91 THR A N 1
ATOM 684 C CA . THR A 1 91 ? 11.105 11.256 -14.128 1.00 58.94 91 THR A CA 1
ATOM 685 C C . THR A 1 91 ? 11.563 12.518 -13.371 1.00 58.94 91 THR A C 1
ATOM 687 O O . THR A 1 91 ? 10.706 13.314 -12.977 1.00 58.94 91 THR A O 1
ATOM 690 N N . PRO A 1 92 ? 12.882 12.778 -13.217 1.00 61.81 92 PRO A N 1
ATOM 691 C CA . PRO A 1 92 ? 14.014 12.078 -13.844 1.00 61.81 92 PRO A CA 1
ATOM 692 C C . PRO A 1 92 ? 14.563 10.874 -13.059 1.00 61.81 92 PRO A C 1
ATOM 694 O O . PRO A 1 92 ? 15.376 10.133 -13.600 1.00 61.81 92 PRO A O 1
ATOM 697 N N . THR A 1 93 ? 14.127 10.656 -11.816 1.00 66.81 93 THR A N 1
ATOM 698 C CA . THR A 1 93 ? 14.528 9.500 -10.993 1.00 66.81 93 THR A CA 1
ATOM 699 C C . THR A 1 93 ? 13.288 8.723 -10.559 1.00 66.81 93 THR A C 1
ATOM 701 O O . THR A 1 93 ? 12.694 9.078 -9.537 1.00 66.81 93 THR A O 1
ATOM 704 N N . PRO A 1 94 ? 12.874 7.699 -11.329 1.00 73.25 94 PRO A N 1
ATOM 705 C CA . PRO A 1 94 ? 11.722 6.878 -10.985 1.00 73.25 94 PRO A CA 1
ATOM 706 C C . PRO A 1 94 ? 11.940 6.177 -9.640 1.00 73.25 94 PRO A C 1
ATOM 708 O O . PRO A 1 94 ? 13.017 5.645 -9.365 1.00 73.25 94 PRO A O 1
ATOM 711 N N . LEU A 1 95 ? 10.902 6.172 -8.802 1.00 79.25 95 LEU A N 1
ATOM 712 C CA . LEU A 1 95 ? 10.915 5.499 -7.503 1.00 79.25 95 LEU A CA 1
ATOM 713 C C . LEU A 1 95 ? 11.013 3.975 -7.668 1.00 79.25 95 LEU A C 1
ATOM 715 O O . LEU A 1 95 ? 11.656 3.300 -6.872 1.00 79.25 95 LEU A O 1
ATOM 719 N N . PHE A 1 96 ? 10.368 3.451 -8.709 1.00 80.12 96 PHE A N 1
ATOM 720 C CA . PHE A 1 96 ? 10.384 2.051 -9.127 1.00 80.12 96 PHE A CA 1
ATOM 721 C C . PHE A 1 96 ? 10.096 1.942 -10.627 1.00 80.12 96 PHE A C 1
ATOM 723 O O . PHE A 1 96 ? 9.450 2.815 -11.202 1.00 80.12 96 PHE A O 1
ATOM 730 N N . ASP A 1 97 ? 10.535 0.868 -11.265 1.00 77.00 97 ASP A N 1
ATOM 731 C CA . ASP A 1 97 ? 10.280 0.605 -12.680 1.00 77.00 97 ASP A CA 1
ATOM 732 C C . ASP A 1 97 ? 9.333 -0.593 -12.888 1.00 77.00 97 ASP A C 1
ATOM 734 O O . ASP A 1 97 ? 8.929 -1.278 -11.951 1.00 77.00 97 ASP A O 1
ATOM 738 N N . GLN A 1 98 ? 8.937 -0.833 -14.138 1.00 73.94 98 GLN A N 1
ATOM 739 C CA . GLN A 1 98 ? 8.043 -1.938 -14.519 1.00 73.94 98 GLN A CA 1
ATOM 740 C C . GLN A 1 98 ? 8.643 -3.347 -14.327 1.00 73.94 98 GLN A C 1
ATOM 742 O O . GLN A 1 98 ? 7.918 -4.335 -14.415 1.00 73.94 98 GLN A O 1
ATOM 747 N N . ASN A 1 99 ? 9.956 -3.459 -14.119 1.00 75.31 99 ASN A N 1
ATOM 748 C CA . ASN A 1 99 ? 10.651 -4.721 -13.865 1.00 75.31 99 ASN A CA 1
ATOM 749 C C . ASN A 1 99 ? 10.850 -4.976 -12.365 1.00 75.31 99 ASN A C 1
ATOM 751 O O . ASN A 1 99 ? 11.273 -6.070 -11.983 1.00 75.31 99 ASN A O 1
ATOM 755 N N . ASP A 1 100 ? 10.541 -3.995 -11.516 1.00 81.44 100 ASP A N 1
ATOM 756 C CA . ASP A 1 100 ? 10.645 -4.141 -10.078 1.00 81.44 100 ASP A CA 1
ATOM 757 C C . ASP A 1 100 ? 9.589 -5.095 -9.516 1.00 81.44 100 ASP A C 1
ATOM 759 O O . ASP A 1 100 ? 8.404 -5.079 -9.870 1.00 81.44 100 ASP A O 1
ATOM 763 N N . ILE A 1 101 ? 10.033 -5.898 -8.550 1.00 86.06 101 ILE A N 1
ATOM 764 C CA . ILE A 1 101 ? 9.152 -6.598 -7.623 1.00 86.06 101 ILE A CA 1
ATOM 765 C C . ILE A 1 101 ? 9.067 -5.736 -6.373 1.00 86.06 101 ILE A C 1
ATOM 767 O O . ILE A 1 101 ? 10.081 -5.419 -5.753 1.00 86.06 101 ILE A O 1
ATOM 771 N N . LEU A 1 102 ? 7.857 -5.357 -5.995 1.00 89.69 102 LEU A N 1
ATOM 772 C CA . LEU A 1 102 ? 7.604 -4.464 -4.879 1.00 89.69 102 LEU A CA 1
ATOM 773 C C . LEU A 1 102 ? 6.930 -5.199 -3.727 1.00 89.69 102 LEU A C 1
ATOM 775 O O . LEU A 1 102 ? 6.243 -6.205 -3.912 1.00 89.69 102 LEU A O 1
ATOM 779 N N . ARG A 1 103 ? 7.121 -4.676 -2.519 1.00 92.38 103 ARG A N 1
ATOM 780 C CA . ARG A 1 103 ? 6.438 -5.128 -1.309 1.00 92.38 103 ARG A CA 1
ATOM 781 C C . ARG A 1 103 ? 6.049 -3.920 -0.472 1.00 92.38 103 ARG A C 1
ATOM 783 O O . ARG A 1 103 ? 6.879 -3.056 -0.199 1.00 92.38 103 ARG A O 1
ATOM 790 N N . LEU A 1 104 ? 4.791 -3.862 -0.051 1.00 94.19 104 LEU A N 1
ATOM 791 C CA . LEU A 1 104 ? 4.285 -2.795 0.804 1.00 94.19 104 LEU A CA 1
ATOM 792 C C . LEU A 1 104 ? 4.211 -3.277 2.250 1.00 94.19 104 LEU A C 1
ATOM 794 O O . LEU A 1 104 ? 3.646 -4.335 2.527 1.00 94.19 104 LEU A O 1
ATOM 798 N N . VAL A 1 105 ? 4.724 -2.472 3.174 1.00 95.62 105 VAL A N 1
ATOM 799 C CA . VAL A 1 105 ? 4.589 -2.681 4.616 1.00 95.62 105 VAL A CA 1
ATOM 800 C C . VAL A 1 105 ? 3.824 -1.519 5.222 1.00 95.62 105 VAL A C 1
ATOM 802 O O . VAL A 1 105 ? 4.142 -0.362 4.968 1.00 95.62 105 VAL A O 1
ATOM 805 N N . VAL A 1 106 ? 2.841 -1.823 6.064 1.00 96.56 106 VAL A N 1
ATOM 806 C CA . VAL A 1 106 ? 2.134 -0.825 6.869 1.00 96.56 106 VAL A CA 1
ATOM 807 C C . VAL A 1 106 ? 2.325 -1.152 8.342 1.00 96.56 106 VAL A C 1
ATOM 809 O O . VAL A 1 106 ? 2.042 -2.265 8.779 1.00 96.56 106 VAL A O 1
ATOM 812 N N . GLN A 1 107 ? 2.824 -0.190 9.109 1.00 96.38 107 GLN A N 1
ATOM 813 C CA . GLN A 1 107 ? 3.165 -0.331 10.525 1.00 96.38 107 GLN A CA 1
ATOM 814 C C . GLN A 1 107 ? 2.340 0.628 11.385 1.00 96.38 107 GLN A C 1
ATOM 816 O O . GLN A 1 107 ? 1.875 1.654 10.899 1.00 96.38 107 GLN A O 1
ATOM 821 N N . GLY A 1 108 ? 2.187 0.327 12.675 1.00 94.06 108 GLY A N 1
ATOM 822 C CA . GLY A 1 108 ? 1.527 1.207 13.645 1.00 94.06 108 GLY A CA 1
ATOM 823 C C . GLY A 1 108 ? 0.099 0.779 13.974 1.00 94.06 108 GLY A C 1
ATOM 824 O O . GLY A 1 108 ? -0.154 -0.398 14.234 1.00 94.06 108 GLY A O 1
ATOM 825 N N . GLY A 1 109 ? -0.829 1.739 13.998 1.00 93.81 109 GLY A N 1
ATOM 826 C CA . GLY A 1 109 ? -2.250 1.581 14.343 1.00 93.81 109 GLY A CA 1
ATOM 827 C C . GLY A 1 109 ? -3.092 0.804 13.324 1.00 93.81 109 GLY A C 1
ATOM 828 O O . GLY A 1 109 ? -4.303 1.003 13.250 1.00 93.81 109 GLY A O 1
ATOM 829 N N . VAL A 1 110 ? -2.462 -0.060 12.530 1.00 94.38 110 VAL A N 1
ATOM 830 C CA . VAL A 1 110 ? -3.094 -0.848 11.473 1.00 94.38 110 VAL A CA 1
ATOM 831 C C . VAL A 1 110 ? -3.885 -2.029 12.046 1.00 94.38 110 VAL A C 1
ATOM 833 O O . VAL A 1 110 ? -3.484 -2.671 13.028 1.00 94.38 110 VAL A O 1
ATOM 836 N N . ALA A 1 111 ? -5.027 -2.326 11.431 1.00 92.19 111 ALA A N 1
ATOM 837 C CA . ALA A 1 111 ? -5.840 -3.475 11.788 1.00 92.19 111 ALA A CA 1
ATOM 838 C C . ALA A 1 111 ? -5.111 -4.784 11.469 1.00 92.19 111 ALA A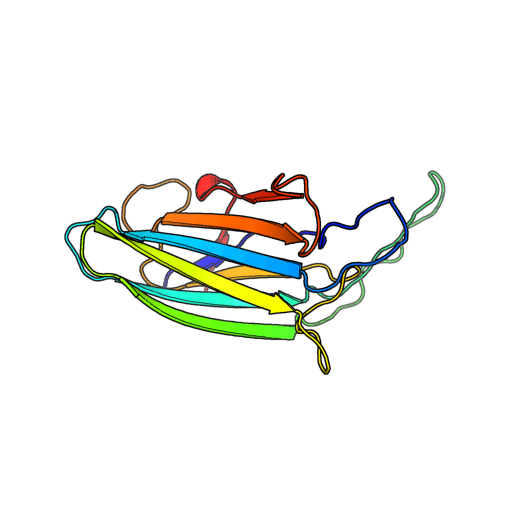 C 1
ATOM 840 O O . ALA A 1 111 ? -4.342 -4.888 10.514 1.00 92.19 111 ALA A O 1
ATOM 841 N N . ASN A 1 112 ? -5.377 -5.820 12.264 1.00 89.00 112 ASN A N 1
ATOM 842 C CA . ASN A 1 112 ? -4.966 -7.172 11.890 1.00 89.00 112 ASN A CA 1
ATOM 843 C C . ASN A 1 112 ? -5.751 -7.588 10.625 1.00 89.00 112 ASN A C 1
ATOM 845 O O . ASN A 1 112 ? -6.939 -7.287 10.559 1.00 89.00 112 ASN A O 1
ATOM 849 N N . PRO A 1 113 ? -5.166 -8.280 9.635 1.00 84.62 113 PRO A N 1
ATOM 850 C CA . PRO A 1 113 ? -5.889 -8.691 8.424 1.00 84.62 113 PRO A CA 1
ATOM 851 C C . PRO A 1 113 ? -7.170 -9.499 8.699 1.00 84.62 113 PRO A C 1
ATOM 853 O O . PRO A 1 113 ? -8.129 -9.428 7.935 1.00 84.62 113 PRO A O 1
ATOM 856 N N . ASN A 1 114 ? -7.211 -10.205 9.835 1.00 80.06 114 ASN A N 1
ATOM 857 C CA . ASN A 1 114 ? -8.328 -11.044 10.270 1.00 80.06 114 ASN A CA 1
ATOM 858 C C . ASN A 1 114 ? -9.215 -10.400 11.356 1.00 80.06 114 ASN A C 1
ATOM 860 O O . ASN A 1 114 ? -10.095 -11.071 11.895 1.00 80.06 114 ASN A O 1
ATOM 864 N N . LYS A 1 115 ? -8.981 -9.135 11.739 1.00 76.62 115 LYS A N 1
ATOM 865 C CA . LYS A 1 115 ? -9.781 -8.420 12.755 1.00 76.62 115 LYS A CA 1
ATOM 866 C C . LYS A 1 115 ? -10.062 -6.982 12.318 1.00 76.62 115 LYS A C 1
ATOM 868 O O . LYS A 1 115 ? -9.298 -6.391 11.575 1.00 76.62 115 LYS A O 1
ATOM 873 N N . SER A 1 116 ? -11.132 -6.385 12.825 1.00 72.00 116 SER A N 1
ATOM 874 C CA . SER A 1 116 ? -11.575 -5.044 12.416 1.00 72.00 116 SER A CA 1
ATOM 875 C C . SER A 1 116 ? -11.040 -3.883 13.266 1.00 72.00 116 SER A C 1
ATOM 877 O O . SER A 1 116 ? -11.380 -2.741 12.984 1.00 72.00 116 SER A O 1
ATOM 879 N N . ASP A 1 117 ? -10.223 -4.132 14.296 1.00 85.25 117 ASP A N 1
ATOM 880 C CA . ASP A 1 117 ? -9.716 -3.066 15.178 1.00 85.25 117 ASP A CA 1
ATOM 881 C C . ASP A 1 117 ? -8.396 -2.471 14.660 1.00 85.25 117 ASP A C 1
ATOM 883 O O . ASP A 1 117 ? -7.325 -3.070 14.826 1.00 85.25 117 ASP A O 1
ATOM 887 N N . GLY A 1 118 ? -8.499 -1.297 14.028 1.00 91.44 118 GLY A N 1
ATOM 888 C CA . GLY A 1 118 ? -7.394 -0.476 13.526 1.00 91.44 118 GLY A CA 1
ATOM 889 C C . GLY A 1 118 ? -7.648 0.074 12.119 1.00 91.44 118 GLY A C 1
ATOM 890 O O . GLY A 1 118 ? -8.720 -0.118 11.547 1.00 91.44 118 GLY A O 1
ATOM 891 N N . ILE A 1 119 ? -6.639 0.735 11.548 1.00 94.94 119 ILE A N 1
ATOM 892 C CA . ILE A 1 119 ? -6.698 1.252 10.174 1.00 94.94 119 ILE A CA 1
ATOM 893 C C . ILE A 1 119 ? -6.740 0.096 9.171 1.00 94.94 119 ILE A C 1
ATOM 895 O O . ILE A 1 119 ? -5.901 -0.807 9.210 1.00 94.94 119 ILE A O 1
ATOM 899 N N . GLN A 1 120 ? -7.707 0.143 8.262 1.00 95.62 120 GLN A N 1
ATOM 900 C CA . GLN A 1 120 ? -7.825 -0.760 7.124 1.00 95.62 120 GLN A CA 1
ATOM 901 C C . GLN A 1 120 ? -7.015 -0.227 5.946 1.00 95.62 120 GLN A C 1
ATOM 903 O O . GLN A 1 120 ? -6.967 0.981 5.712 1.00 95.62 120 GLN A O 1
ATOM 908 N N . VAL A 1 121 ? -6.407 -1.139 5.191 1.00 95.69 121 VAL A N 1
ATOM 909 C CA . VAL A 1 121 ? -5.535 -0.806 4.062 1.00 95.69 121 VAL A CA 1
ATOM 910 C C . VAL A 1 121 ? -6.059 -1.456 2.790 1.00 95.69 121 VAL A C 1
ATOM 912 O O . VAL A 1 121 ? -6.465 -2.616 2.784 1.00 95.69 121 VAL A O 1
ATOM 915 N N . SER A 1 122 ? -6.013 -0.728 1.683 1.00 94.12 122 SER A N 1
ATOM 916 C CA . SER A 1 122 ? -6.095 -1.320 0.349 1.00 94.12 122 SER A CA 1
ATOM 917 C C . SER A 1 122 ? -5.087 -0.666 -0.580 1.00 94.12 122 SER A C 1
ATOM 919 O O . SER A 1 122 ? -4.647 0.457 -0.338 1.00 94.12 122 SER A O 1
ATOM 921 N N . VAL A 1 123 ? -4.685 -1.393 -1.616 1.00 91.31 123 VAL A N 1
ATOM 922 C CA . VAL A 1 123 ? -3.683 -0.931 -2.575 1.00 91.31 123 VAL A CA 1
ATOM 923 C C . VAL A 1 123 ? -4.226 -1.099 -3.971 1.00 91.31 123 VAL A C 1
ATOM 925 O O . VAL A 1 123 ? -4.702 -2.176 -4.326 1.00 91.31 123 VAL A O 1
ATOM 928 N N . VAL A 1 124 ? -4.117 -0.038 -4.757 1.00 87.56 124 VAL A N 1
ATOM 929 C CA . VAL A 1 124 ? -4.459 -0.027 -6.172 1.00 87.56 124 VAL A CA 1
ATOM 930 C C . VAL A 1 124 ? -3.228 0.387 -6.961 1.00 87.56 124 VAL A C 1
ATOM 932 O O . VAL A 1 124 ? -2.670 1.464 -6.740 1.00 87.56 124 VAL A O 1
ATOM 935 N N . GLY A 1 125 ? -2.817 -0.468 -7.894 1.00 81.19 125 GLY A N 1
ATOM 936 C CA . GLY A 1 125 ? -1.831 -0.116 -8.908 1.00 81.19 125 GLY A CA 1
ATOM 937 C C . GLY A 1 125 ? -2.517 0.515 -10.109 1.00 81.19 125 GLY A C 1
ATOM 938 O O . GLY A 1 125 ? -3.528 0.002 -10.596 1.00 81.19 125 GLY A O 1
ATOM 939 N N . ARG A 1 126 ? -1.976 1.639 -10.576 1.00 73.81 126 ARG A N 1
ATOM 940 C CA . ARG A 1 126 ? -2.472 2.342 -11.754 1.00 73.81 126 ARG A CA 1
ATOM 941 C C . ARG A 1 126 ? -1.317 2.800 -12.626 1.00 73.81 126 ARG A C 1
ATOM 943 O O . ARG A 1 126 ? -0.363 3.404 -12.145 1.00 73.81 126 ARG A O 1
ATOM 950 N N . GLN A 1 127 ? -1.471 2.607 -13.926 1.00 67.75 127 GLN A N 1
ATOM 951 C CA . GLN A 1 127 ? -0.603 3.218 -14.919 1.00 67.75 127 GLN A CA 1
ATOM 952 C C . GLN A 1 127 ? -1.146 4.597 -15.317 1.00 67.75 127 GLN A C 1
ATOM 954 O O . GLN A 1 127 ? -2.354 4.769 -15.511 1.00 67.75 127 GLN A O 1
ATOM 959 N N . ALA A 1 128 ? -0.285 5.609 -15.399 1.00 61.84 128 ALA A N 1
ATOM 960 C CA . ALA A 1 128 ? -0.672 6.884 -15.990 1.00 61.84 128 ALA A CA 1
ATOM 961 C C . ALA A 1 128 ? -0.942 6.726 -17.491 1.00 61.84 128 ALA A C 1
ATOM 963 O O . ALA A 1 128 ? -0.369 5.863 -18.137 1.00 61.84 128 ALA A O 1
ATOM 964 N N . GLY A 1 129 ? -1.800 7.570 -18.063 1.00 55.31 129 GLY A N 1
ATOM 965 C CA . GLY A 1 129 ? -1.970 7.659 -19.518 1.00 55.31 129 GLY A CA 1
ATOM 966 C C . GLY A 1 129 ? -2.927 6.652 -20.169 1.00 55.31 129 GLY A C 1
ATOM 967 O O . GLY A 1 129 ? -3.360 6.909 -21.288 1.00 55.31 129 GLY A O 1
ATOM 968 N N . THR A 1 130 ? -3.348 5.570 -19.502 1.00 55.25 130 THR A N 1
ATOM 969 C CA . THR A 1 130 ? -4.364 4.664 -20.069 1.00 55.25 130 THR A CA 1
ATOM 970 C C . THR A 1 130 ? -5.778 5.246 -19.921 1.00 55.25 130 THR A C 1
ATOM 972 O O . THR A 1 130 ? -6.192 5.684 -18.843 1.00 55.25 130 THR A O 1
ATOM 975 N N . VAL A 1 131 ? -6.536 5.270 -21.026 1.00 48.53 131 VAL A N 1
ATOM 976 C CA . VAL A 1 131 ? -7.941 5.736 -21.075 1.00 48.53 131 VAL A CA 1
ATOM 977 C C . VAL A 1 131 ? -8.863 4.758 -20.330 1.00 48.53 131 VAL A C 1
ATOM 979 O O . VAL A 1 131 ? -9.860 5.155 -19.727 1.00 48.53 131 VAL A O 1
ATOM 982 N N . THR A 1 132 ? -8.488 3.479 -20.305 1.00 47.88 132 THR A N 1
ATOM 983 C CA . THR A 1 132 ? -9.083 2.436 -19.469 1.00 47.88 132 THR A CA 1
ATOM 984 C C . THR A 1 132 ? -8.508 2.525 -18.057 1.00 47.88 132 THR A C 1
ATOM 986 O O . THR A 1 132 ? -7.365 2.150 -17.796 1.00 47.88 132 THR A O 1
ATOM 989 N N . GLN A 1 133 ? -9.321 3.044 -17.136 1.00 52.97 133 GLN A N 1
ATOM 990 C CA . GLN A 1 133 ? -9.014 3.258 -15.715 1.00 52.97 133 GLN A CA 1
ATOM 991 C C . GLN A 1 133 ? -8.999 1.956 -14.896 1.00 52.97 133 GLN A C 1
ATOM 993 O O 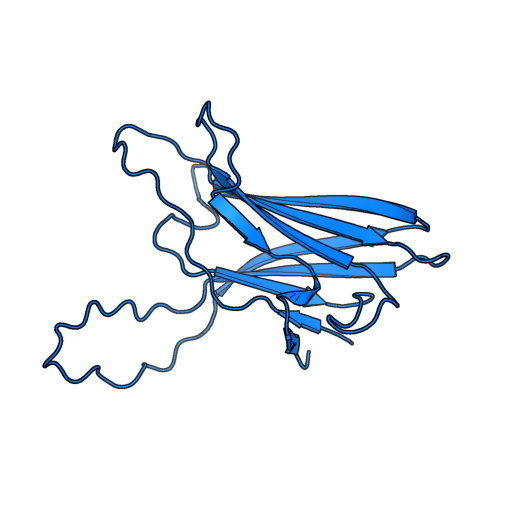. GLN A 1 133 ? -9.322 1.961 -13.708 1.00 52.97 133 GLN A O 1
ATOM 998 N N . GLU A 1 134 ? -8.698 0.825 -15.527 1.00 54.53 134 GLU A N 1
ATOM 999 C CA . GLU A 1 134 ? -8.790 -0.458 -14.851 1.00 54.53 134 GLU A CA 1
ATOM 1000 C C . GLU A 1 134 ? -7.614 -0.612 -13.883 1.00 54.53 134 GLU A C 1
ATOM 1002 O O . GLU A 1 134 ? -6.459 -0.415 -14.278 1.00 54.53 134 GLU A O 1
ATOM 1007 N N . PRO A 1 135 ? -7.884 -0.924 -12.603 1.00 60.09 135 PRO A N 1
ATOM 1008 C CA . PRO A 1 135 ? -6.827 -1.212 -11.658 1.00 60.09 135 PRO A CA 1
ATOM 1009 C C . PRO A 1 135 ? -6.057 -2.420 -12.179 1.00 60.09 135 PRO A C 1
ATOM 1011 O O . PRO A 1 135 ? -6.594 -3.520 -12.294 1.00 60.09 135 PRO A O 1
ATOM 1014 N N . THR A 1 136 ? -4.780 -2.222 -12.478 1.00 68.25 136 THR A N 1
ATOM 1015 C CA . THR A 1 136 ? -3.907 -3.303 -12.944 1.00 68.25 136 THR A CA 1
ATOM 1016 C C . THR A 1 136 ? -3.502 -4.233 -11.796 1.00 68.25 136 THR A C 1
ATOM 1018 O O . THR A 1 136 ? -2.910 -5.290 -12.003 1.00 68.25 136 THR A O 1
ATOM 1021 N N . MET A 1 137 ? -3.846 -3.835 -10.569 1.00 76.75 137 MET A N 1
ATOM 1022 C CA . MET A 1 137 ? -3.592 -4.525 -9.317 1.00 76.75 137 MET A CA 1
ATOM 1023 C C . MET A 1 137 ? -4.553 -4.019 -8.246 1.00 76.75 137 MET A C 1
ATOM 1025 O O . MET A 1 137 ? -4.739 -2.808 -8.111 1.00 76.75 137 MET A O 1
ATOM 1029 N N . PHE A 1 138 ? -5.111 -4.932 -7.450 1.00 85.50 138 PHE A N 1
ATOM 1030 C CA . PHE A 1 138 ? -5.919 -4.584 -6.287 1.00 85.50 138 PHE A CA 1
ATOM 1031 C C . PHE A 1 138 ? -5.670 -5.550 -5.127 1.00 85.50 138 PHE A C 1
ATOM 1033 O O . PHE A 1 138 ? -5.967 -6.740 -5.236 1.00 85.50 138 PHE A O 1
ATOM 1040 N N . PHE A 1 139 ? -5.173 -5.022 -4.008 1.00 90.06 139 PHE A N 1
ATOM 1041 C CA . PHE A 1 139 ? -5.051 -5.746 -2.744 1.00 90.06 139 PHE A CA 1
ATOM 1042 C C . PHE A 1 139 ? -6.017 -5.162 -1.721 1.00 90.06 139 PHE A C 1
ATOM 1044 O O . PHE A 1 139 ? -5.999 -3.964 -1.433 1.00 90.06 139 PHE A O 1
ATOM 1051 N N . ARG A 1 140 ? -6.852 -6.018 -1.141 1.00 92.50 140 ARG A N 1
ATOM 1052 C CA . ARG A 1 140 ? -7.704 -5.699 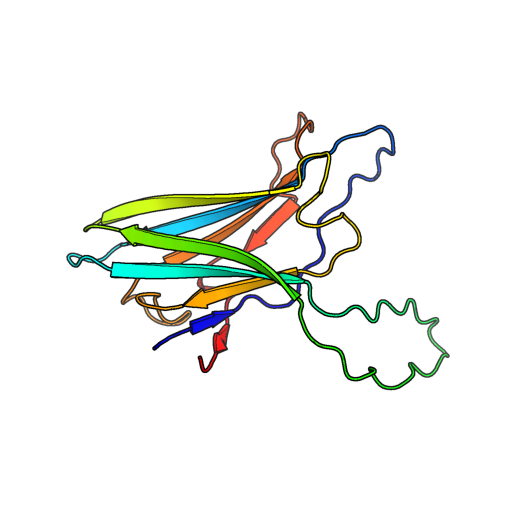0.005 1.00 92.50 140 ARG A CA 1
ATOM 1053 C C . ARG A 1 140 ? -6.935 -5.938 1.296 1.00 92.50 140 ARG A C 1
ATOM 1055 O O . ARG A 1 140 ? -5.990 -6.715 1.326 1.00 92.50 140 ARG A O 1
ATOM 1062 N N . HIS A 1 141 ? -7.417 -5.362 2.393 1.00 93.44 141 HIS A N 1
ATOM 1063 C CA . HIS A 1 141 ? -6.817 -5.522 3.725 1.00 93.44 141 HIS A CA 1
ATOM 1064 C C . HIS A 1 141 ? -6.551 -6.986 4.107 1.00 93.44 141 HIS A C 1
ATOM 1066 O O . HIS A 1 141 ? -5.503 -7.317 4.650 1.00 93.44 141 HIS A O 1
ATOM 1072 N N . LYS A 1 142 ? -7.483 -7.881 3.764 1.00 92.94 142 LYS A N 1
ATOM 1073 C CA . LYS A 1 142 ? -7.384 -9.324 4.035 1.00 92.94 142 LYS A CA 1
ATOM 1074 C C . LYS A 1 142 ? -6.299 -10.056 3.235 1.00 92.94 142 LYS A C 1
ATOM 1076 O O . LYS A 1 142 ? -5.988 -11.194 3.562 1.00 92.94 142 LYS A O 1
ATOM 1081 N N . ASP A 1 143 ? -5.773 -9.437 2.179 1.00 92.19 143 ASP A N 1
ATOM 1082 C CA . ASP A 1 143 ? -4.729 -10.019 1.331 1.00 92.19 143 ASP A CA 1
ATOM 1083 C C . ASP A 1 143 ? -3.325 -9.781 1.933 1.00 92.19 143 ASP A C 1
ATOM 1085 O O . ASP A 1 143 ? -2.329 -10.306 1.436 1.00 92.19 143 ASP A O 1
ATOM 1089 N N . PHE A 1 144 ? -3.237 -9.001 3.020 1.00 92.56 144 PHE A N 1
ATOM 1090 C CA . PHE A 1 144 ? -2.010 -8.765 3.776 1.00 92.56 144 PHE A CA 1
ATOM 1091 C C . PHE A 1 144 ? -1.773 -9.850 4.831 1.00 92.56 144 PHE A C 1
ATOM 1093 O O . PHE A 1 144 ? -2.705 -10.440 5.378 1.00 92.56 144 PHE A O 1
ATOM 1100 N N . ILE A 1 145 ? -0.505 -10.052 5.183 1.00 92.69 145 ILE A N 1
ATOM 1101 C CA . ILE A 1 145 ? -0.071 -10.939 6.265 1.00 92.69 145 ILE A CA 1
ATOM 1102 C C . ILE A 1 145 ? 0.477 -10.127 7.438 1.00 92.69 145 ILE A C 1
ATOM 1104 O O . ILE A 1 145 ? 1.119 -9.096 7.245 1.00 92.69 145 ILE A O 1
ATOM 1108 N N . GLU A 1 146 ? 0.235 -10.587 8.664 1.00 91.56 146 GLU A N 1
ATOM 1109 C CA . GLU A 1 146 ? 0.831 -9.981 9.858 1.00 91.56 146 GLU A CA 1
ATOM 1110 C C . GLU A 1 146 ? 2.333 -10.283 9.899 1.00 91.56 146 GLU A C 1
ATOM 1112 O O . GLU A 1 146 ? 2.757 -11.428 9.729 1.00 91.56 146 GLU A O 1
ATOM 1117 N N . THR A 1 147 ? 3.143 -9.254 10.132 1.00 86.38 147 THR A N 1
ATOM 1118 C CA . THR A 1 147 ? 4.598 -9.371 10.231 1.00 86.38 147 THR A CA 1
ATOM 1119 C C . THR A 1 147 ? 5.088 -8.835 11.571 1.00 86.38 147 THR A C 1
ATOM 1121 O O . THR A 1 147 ? 4.473 -7.967 12.196 1.00 86.38 147 THR A O 1
ATOM 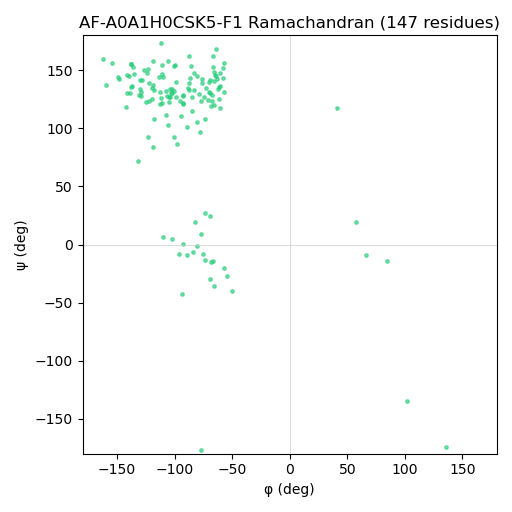1124 N N . LYS A 1 148 ? 6.210 -9.383 12.050 1.00 70.62 148 LYS A N 1
ATOM 1125 C CA . LYS A 1 148 ? 6.916 -8.812 13.199 1.00 70.62 148 LYS A CA 1
ATOM 1126 C C . LYS A 1 148 ? 7.685 -7.585 12.706 1.00 70.62 148 LYS A C 1
ATOM 1128 O O . LYS A 1 148 ? 8.438 -7.70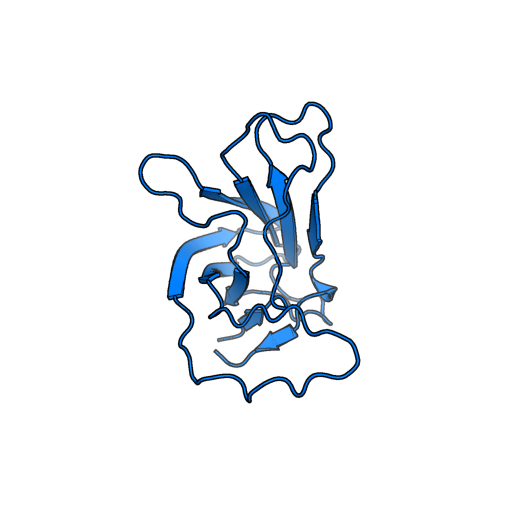4 11.742 1.00 70.62 148 LYS A O 1
ATOM 1133 N N . ALA A 1 149 ? 7.421 -6.437 13.329 1.00 55.34 149 ALA A N 1
ATOM 1134 C CA . ALA A 1 149 ? 8.202 -5.214 13.154 1.00 55.34 149 ALA A CA 1
ATOM 1135 C C . ALA A 1 149 ? 9.559 -5.335 13.851 1.00 55.34 149 ALA A C 1
ATOM 1137 O O . ALA A 1 149 ? 9.592 -5.979 14.929 1.00 55.34 149 ALA A O 1
#

Foldseek 3Di:
DWKKKFDWDFQDDDPPPPDDDDKKKKKKKWAQDQAKWKKKKWKKFDDDDDDPDDPPDDDPPDDDDDIDTLDMDMDIDHHGDMDIDMQIQDPDGGSDDRGTTMMMMMDTQDDALPDDGGMWIKIFMAGPPDPPRDGPDIDGSNNIHIDDD